Protein AF-A0A0K0DN55-F1 (afdb_monomer)

InterPro domains:
  IPR004911 Gamma interferon inducible lysosomal thiol reductase GILT [PTHR13234] (23-103)

Foldseek 3Di:
DDDDPPDDPPPPPPPPPPPPPDVCCCPDPVVVVVVVVVVVLLVPQDDDHDPDPPADDDPSHGDPVCPVCPVVVVQVCLVPDPDPDDDPVNVVVVVVCVVDPVSVVVVVVVVVVVVVVVVD

Mean predicted aligned error: 13.83 Å

Organism: Angiostrongylus cantonensis (NCBI:txid6313)

Secondary structure (DSSP, 8-state):
-----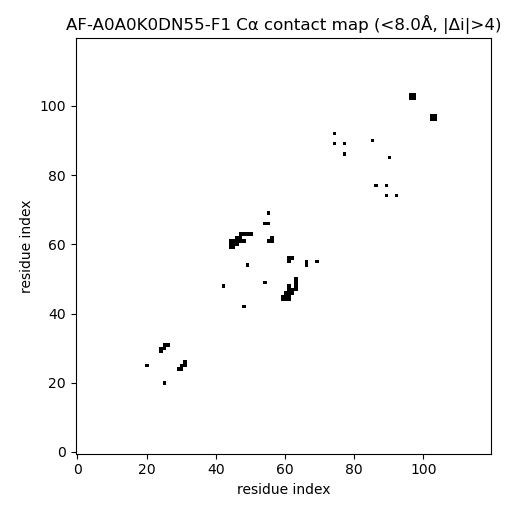-------------SS--HHHHTSHHHHHHHHHHHHHHHT-EESPPSSSS---BTTEE-HHHHTTGGGHHHHHHHH---SS--HHHHHHHHHHHH-HHHHHHHHHHHHHHHHHTT-

Solvent-accessible surface area (backbone atoms only — not comparable to full-atom values): 7727 Å² total; per-residue (Å²): 139,81,86,79,84,87,66,81,80,72,77,74,81,71,73,77,74,64,88,63,78,51,66,66,47,74,76,31,73,66,30,53,49,54,50,51,55,50,50,51,59,59,69,70,46,35,85,39,71,81,90,60,81,90,73,73,68,57,96,79,40,24,53,69,90,53,54,87,43,60,91,45,42,77,56,52,52,48,75,67,57,83,70,90,72,85,53,71,67,49,58,54,48,55,56,51,38,75,74,34,78,71,48,50,56,51,53,53,50,53,52,55,52,56,56,54,65,76,75,111

Sequence (120 aa):
MSISVSGAVRERERPVLQKSVDRSCMVSQLGDKLQQEAAEKTADVWPDQHMFVPWIIVNGVSLNSKQAMIDNLPYLLCDWYTGDEEIPFCSSEVAKRRSNGALKKIDSLINRCNARERSV

pLDDT: mean 74.64, std 17.38, range [35.41, 97.94]

Structure (mmCIF, N/CA/C/O backbone):
data_AF-A0A0K0DN55-F1
#
_entry.id   AF-A0A0K0DN55-F1
#
loop_
_atom_site.group_PDB
_atom_site.id
_atom_site.type_symbol
_atom_site.label_atom_id
_atom_site.label_alt_id
_atom_site.label_comp_id
_atom_site.label_asym_id
_atom_site.label_entity_id
_atom_site.label_seq_id
_atom_site.pdbx_PDB_ins_code
_atom_site.Cartn_x
_atom_site.Cartn_y
_atom_site.Cartn_z
_atom_site.occupancy
_atom_site.B_iso_or_equiv
_atom_site.auth_seq_id
_atom_site.auth_comp_id
_atom_site.auth_asym_id
_atom_site.auth_atom_id
_atom_site.pdbx_PDB_model_num
ATOM 1 N N . MET A 1 1 ? -23.299 9.653 -38.129 1.00 35.41 1 MET A N 1
ATOM 2 C CA . MET A 1 1 ? -23.835 9.289 -36.802 1.00 35.41 1 MET A CA 1
ATOM 3 C C . MET A 1 1 ? -22.784 9.684 -35.788 1.00 35.41 1 MET A C 1
ATOM 5 O O . MET A 1 1 ? -21.708 9.106 -35.796 1.00 35.41 1 MET A O 1
ATOM 9 N N . SER A 1 2 ? -23.045 10.740 -35.029 1.00 37.09 2 SER A N 1
ATOM 10 C CA . SER A 1 2 ? -22.096 11.342 -34.088 1.00 37.09 2 SER A CA 1
ATOM 11 C C . SER A 1 2 ? -22.613 11.056 -32.685 1.00 37.09 2 SER A C 1
ATOM 13 O O . SER A 1 2 ? -23.763 11.379 -32.393 1.00 37.09 2 SER A O 1
ATOM 15 N N . ILE A 1 3 ? -21.805 10.427 -31.834 1.00 39.72 3 ILE A N 1
ATOM 16 C CA . ILE A 1 3 ? -22.152 10.241 -30.424 1.00 39.72 3 ILE A CA 1
ATOM 17 C C . ILE A 1 3 ? -21.646 11.471 -29.672 1.00 39.72 3 ILE A C 1
ATOM 19 O O . ILE A 1 3 ? -20.443 11.671 -29.525 1.00 39.72 3 ILE A O 1
ATOM 23 N N . SER A 1 4 ? -22.581 12.307 -29.224 1.00 38.69 4 SER A N 1
ATOM 24 C CA . SER A 1 4 ? -22.323 13.370 -28.256 1.00 38.69 4 SER A CA 1
ATOM 25 C C . SER A 1 4 ? -22.153 12.747 -26.874 1.00 38.69 4 SER A C 1
ATOM 27 O O . SER A 1 4 ? -23.092 12.154 -26.345 1.00 38.69 4 SER A O 1
ATOM 29 N N . VAL A 1 5 ? -20.979 12.901 -26.261 1.00 50.16 5 VAL A N 1
ATOM 30 C CA . VAL A 1 5 ? -20.786 12.556 -24.848 1.00 50.16 5 VAL A CA 1
ATOM 31 C C . VAL A 1 5 ? -21.231 13.752 -24.005 1.00 50.16 5 VAL A C 1
ATOM 33 O O . VAL A 1 5 ? -20.440 14.617 -23.639 1.00 50.16 5 VAL A O 1
ATOM 36 N N . SER A 1 6 ? -22.532 13.829 -23.713 1.00 45.53 6 SER A N 1
ATOM 37 C CA . SER A 1 6 ? -23.029 14.624 -22.586 1.00 45.53 6 SER A CA 1
ATOM 38 C C . SER A 1 6 ? -22.718 13.863 -21.305 1.00 45.53 6 SER A C 1
ATOM 40 O O . SER A 1 6 ? -23.451 12.969 -20.898 1.00 45.53 6 SER A O 1
ATOM 42 N N . GLY A 1 7 ? -21.599 14.208 -20.685 1.00 41.41 7 GLY A N 1
ATOM 43 C CA . GLY A 1 7 ? -21.177 13.600 -19.435 1.00 41.41 7 GLY A CA 1
ATOM 44 C C . GLY A 1 7 ? -19.895 14.243 -18.952 1.00 41.41 7 GLY A C 1
ATOM 45 O O . GLY A 1 7 ? -18.849 13.609 -18.960 1.00 41.41 7 GLY A O 1
ATOM 46 N N . ALA A 1 8 ? -19.968 15.516 -18.561 1.00 37.47 8 ALA A N 1
ATOM 47 C CA . ALA A 1 8 ? -18.930 16.097 -17.728 1.00 37.47 8 ALA A CA 1
ATOM 48 C C . ALA A 1 8 ? -18.837 15.232 -16.466 1.00 37.47 8 ALA A C 1
ATOM 50 O O . ALA A 1 8 ? -19.759 15.224 -15.643 1.00 37.47 8 ALA A O 1
ATOM 51 N N . VAL A 1 9 ? -17.750 14.471 -16.335 1.00 44.66 9 VAL A N 1
ATOM 52 C CA . VAL A 1 9 ? -17.327 13.925 -15.050 1.00 44.66 9 VAL A CA 1
ATOM 53 C C . VAL A 1 9 ? -17.103 15.149 -14.175 1.00 44.66 9 VAL A C 1
ATOM 55 O O . VAL A 1 9 ? -16.081 15.817 -14.274 1.00 44.66 9 VAL A O 1
ATOM 58 N N . ARG A 1 10 ? -18.120 15.521 -13.389 1.00 38.44 10 ARG A N 1
ATOM 59 C CA . ARG A 1 10 ? -17.963 16.500 -12.320 1.00 38.44 10 ARG A CA 1
ATOM 60 C C . ARG A 1 10 ? -16.888 15.930 -11.410 1.00 38.44 10 ARG A C 1
ATOM 62 O O . ARG A 1 10 ? -17.149 14.975 -10.675 1.00 38.44 10 ARG A O 1
ATOM 69 N N . GLU A 1 11 ? -15.694 16.507 -11.478 1.00 44.25 11 GLU A N 1
ATOM 70 C CA . GLU A 1 11 ? -14.751 16.479 -10.374 1.00 44.25 11 GLU A CA 1
ATOM 71 C C . GLU A 1 11 ? -15.547 16.856 -9.133 1.00 44.25 11 GLU A C 1
ATOM 73 O O . GLU A 1 11 ? -16.054 17.968 -8.986 1.00 44.25 11 GLU A O 1
ATOM 78 N N . ARG A 1 12 ? -15.771 15.869 -8.269 1.00 50.34 12 ARG A N 1
ATOM 79 C CA . ARG A 1 12 ? -16.287 16.131 -6.940 1.00 50.34 12 ARG A CA 1
ATOM 80 C C . ARG A 1 12 ? -15.138 16.867 -6.262 1.00 50.34 12 ARG A C 1
ATOM 82 O O . ARG A 1 12 ? -14.175 16.211 -5.870 1.00 50.34 12 ARG A O 1
ATOM 89 N N . GLU A 1 13 ? -15.195 18.200 -6.220 1.00 46.28 13 GLU A N 1
ATOM 90 C CA . GLU A 1 13 ? -14.295 19.017 -5.406 1.00 46.28 13 GLU A CA 1
ATOM 91 C C . GLU A 1 13 ? -14.263 18.371 -4.024 1.00 46.28 13 GLU A C 1
ATOM 93 O O . GLU A 1 13 ? -15.249 18.383 -3.285 1.00 46.28 13 GLU A O 1
ATOM 98 N N . ARG A 1 14 ? -13.170 17.670 -3.720 1.00 56.06 14 ARG A N 1
ATOM 99 C CA . ARG A 1 14 ? -12.988 17.046 -2.420 1.00 56.06 14 ARG A CA 1
ATOM 100 C C . ARG A 1 14 ? -12.652 18.223 -1.511 1.00 56.06 14 ARG A C 1
ATOM 102 O O . ARG A 1 14 ? -11.599 18.825 -1.733 1.00 56.06 14 ARG A O 1
ATOM 109 N N . PRO A 1 15 ? -13.517 18.606 -0.555 1.00 53.62 15 PRO A N 1
ATOM 110 C CA . PRO A 1 15 ? -13.190 19.713 0.323 1.00 53.62 15 PRO A CA 1
ATOM 111 C C . PRO A 1 15 ? -11.852 19.385 0.979 1.00 53.62 15 PRO A C 1
ATOM 113 O O . PRO A 1 15 ? -11.653 18.255 1.439 1.00 53.62 15 PRO A O 1
ATOM 116 N N . VAL A 1 16 ? -10.924 20.345 0.977 1.00 61.75 16 VAL A N 1
ATOM 117 C CA . VAL A 1 16 ? -9.696 20.245 1.766 1.00 61.75 16 VAL A CA 1
ATOM 118 C C . VAL A 1 16 ? -10.142 19.919 3.183 1.00 61.75 16 VAL A C 1
ATOM 120 O O . VAL A 1 16 ? -10.858 20.712 3.792 1.00 61.75 16 VAL A O 1
ATOM 123 N N . LEU A 1 17 ? -9.798 18.720 3.662 1.00 61.16 17 LEU A N 1
ATOM 124 C CA . LEU A 1 17 ? -10.196 18.253 4.983 1.00 61.16 17 LEU A CA 1
ATOM 125 C C . LEU A 1 17 ? -9.759 19.332 5.979 1.00 61.16 17 LEU A C 1
ATOM 127 O O . LEU A 1 17 ? -8.566 19.634 6.084 1.00 61.16 17 LEU A O 1
ATOM 131 N N . GLN A 1 18 ? -10.719 19.982 6.636 1.00 59.78 18 GLN A N 1
ATOM 132 C CA . GLN A 1 18 ? -10.421 21.008 7.624 1.00 59.78 18 GLN A CA 1
ATOM 133 C C . GLN A 1 18 ? -9.501 20.357 8.664 1.00 59.78 18 GLN A C 1
ATOM 135 O O . GLN A 1 18 ? -9.823 19.297 9.187 1.00 59.78 18 GLN A O 1
ATOM 140 N N . LYS A 1 19 ? -8.308 20.934 8.879 1.00 58.56 19 LYS A N 1
ATOM 141 C CA . LYS A 1 19 ? -7.155 20.313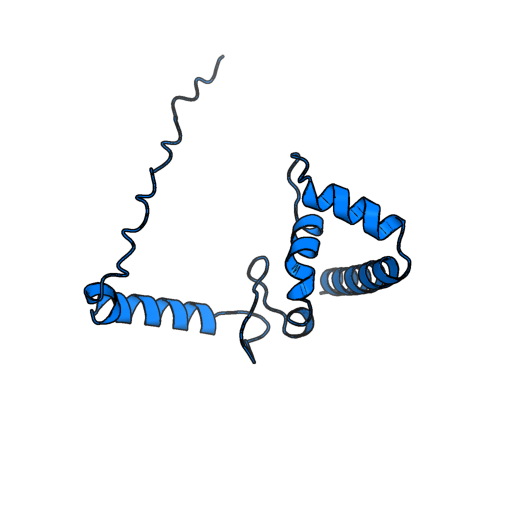 9.573 1.00 58.56 19 LYS A CA 1
ATOM 142 C C . LYS A 1 19 ? -7.433 19.754 10.976 1.00 58.56 19 LYS A C 1
ATOM 144 O O . LYS A 1 19 ? -6.572 19.087 11.542 1.00 58.56 19 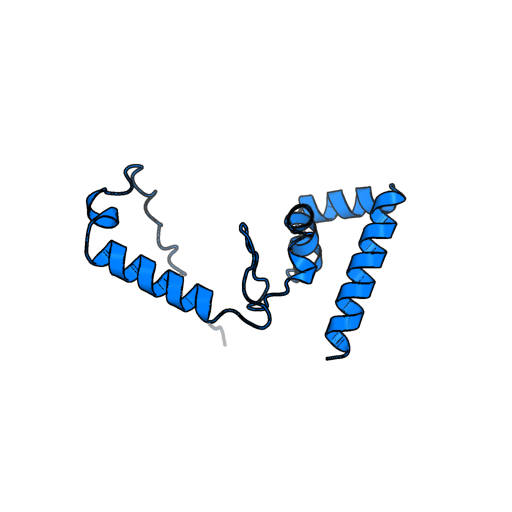LYS A O 1
ATOM 149 N N . SER A 1 20 ? -8.598 20.012 11.552 1.00 57.12 20 SER A N 1
ATOM 150 C CA . SER A 1 20 ? -9.091 19.262 12.693 1.00 57.12 20 SER A CA 1
ATOM 151 C C . SER A 1 20 ? -9.689 17.948 12.194 1.00 57.12 20 SER A C 1
ATOM 153 O O . SER A 1 20 ? -10.847 17.920 11.780 1.00 57.12 20 SER A O 1
ATOM 155 N N . VAL A 1 21 ? -8.929 16.850 12.274 1.00 61.94 21 VAL A N 1
ATOM 156 C CA . VAL A 1 21 ? -9.553 15.534 12.479 1.00 61.94 21 VAL A CA 1
ATOM 157 C C . VAL A 1 21 ? -10.519 15.737 13.636 1.00 61.94 21 VAL A C 1
ATOM 159 O O . VAL A 1 21 ? -10.087 16.006 14.759 1.00 61.94 21 VAL A O 1
ATOM 162 N N . ASP A 1 22 ? -11.812 15.780 13.333 1.00 71.19 22 ASP A N 1
ATOM 163 C CA . ASP A 1 22 ? -12.790 16.175 14.326 1.00 71.19 22 ASP A CA 1
ATOM 164 C C . ASP A 1 22 ? -12.734 15.133 15.441 1.00 71.19 22 ASP A C 1
ATOM 166 O O . ASP A 1 22 ? -12.920 13.935 15.209 1.00 71.19 22 ASP A O 1
ATOM 170 N N . ARG A 1 23 ? -12.426 15.583 16.660 1.00 75.38 23 ARG A N 1
ATOM 171 C CA . ARG A 1 23 ? -12.402 14.725 17.846 1.00 75.38 23 ARG A CA 1
ATOM 172 C C . ARG A 1 23 ? -13.727 13.983 17.993 1.00 75.38 23 ARG A C 1
ATOM 174 O O . ARG A 1 23 ? -13.726 12.864 18.499 1.00 75.38 23 ARG A O 1
ATOM 181 N N . SER A 1 24 ? -14.820 14.573 17.501 1.00 80.69 24 SER A N 1
ATOM 182 C CA . SER A 1 24 ? -16.126 13.925 17.430 1.00 80.69 24 SER A CA 1
ATOM 183 C C . SER A 1 24 ? -16.086 12.628 16.610 1.00 80.69 24 SER A C 1
ATOM 185 O O . SER A 1 24 ? -16.647 11.630 17.045 1.00 80.69 24 SER A O 1
ATOM 187 N N . CYS A 1 25 ? -15.356 12.568 15.491 1.00 84.19 25 CYS A N 1
ATOM 188 C CA . CYS A 1 25 ? -15.215 11.350 14.693 1.00 84.19 25 CYS A CA 1
ATOM 189 C C . CYS A 1 25 ? -14.392 10.288 15.430 1.00 84.19 25 CYS A C 1
ATOM 191 O O . CYS A 1 25 ? -14.747 9.117 15.386 1.00 84.19 25 CYS A O 1
ATOM 193 N N . MET A 1 26 ? -13.320 10.682 16.125 1.00 83.81 26 MET A N 1
ATOM 194 C CA . MET A 1 26 ? -12.421 9.732 16.800 1.00 83.81 26 MET A CA 1
ATOM 195 C C . MET A 1 26 ? -13.062 9.012 17.991 1.00 83.81 26 MET A C 1
ATOM 197 O O . MET A 1 26 ? -12.632 7.914 18.322 1.00 83.81 26 MET A O 1
ATOM 201 N N . VAL A 1 27 ? -14.050 9.632 18.645 1.00 86.62 27 VAL A N 1
ATOM 202 C CA . VAL A 1 27 ? -14.702 9.099 19.859 1.00 86.62 27 VAL A CA 1
ATOM 203 C C . VAL A 1 27 ? -16.193 8.798 19.671 1.00 86.62 27 VAL A C 1
ATOM 205 O O . VAL A 1 27 ? -16.912 8.608 20.650 1.00 86.62 27 VAL A O 1
ATOM 208 N N . SER A 1 28 ? -16.688 8.821 18.433 1.00 89.75 28 SER A N 1
ATOM 209 C CA . SER A 1 28 ? -18.086 8.503 18.127 1.00 89.75 28 SER A CA 1
ATOM 210 C C . SER A 1 28 ? -18.237 7.084 17.600 1.00 89.75 28 SER A C 1
ATOM 212 O O . SER A 1 28 ? -17.293 6.479 17.100 1.00 89.75 28 SER A O 1
ATOM 214 N N . GLN A 1 29 ? -19.486 6.616 17.588 1.00 94.19 29 GLN A N 1
ATOM 215 C CA . GLN A 1 29 ? -19.882 5.362 16.943 1.00 94.19 29 GLN A CA 1
ATOM 216 C C . GLN A 1 29 ? -19.459 5.285 15.469 1.00 94.19 29 GLN A C 1
ATOM 218 O O . GLN A 1 29 ? -19.233 4.197 14.950 1.00 94.19 29 GLN A O 1
ATOM 223 N N . LEU A 1 30 ? -19.351 6.427 14.775 1.00 92.06 30 LEU A N 1
ATOM 224 C CA . LEU A 1 30 ? -18.836 6.447 13.408 1.00 92.06 30 LEU A CA 1
ATOM 225 C C . LEU A 1 30 ? -17.355 6.049 13.373 1.00 92.06 30 LEU A C 1
ATOM 227 O O . LEU A 1 30 ? -16.966 5.265 12.513 1.00 92.06 30 LEU A O 1
ATOM 231 N N . GLY A 1 31 ? -16.550 6.555 14.310 1.00 92.88 31 GLY A N 1
ATOM 232 C CA . GLY A 1 31 ? -15.155 6.151 14.475 1.00 92.88 31 GLY A CA 1
ATOM 233 C C . GLY A 1 31 ? -15.021 4.656 14.737 1.00 92.88 31 GLY A C 1
ATOM 234 O O . GLY A 1 31 ? -14.265 3.990 14.032 1.00 92.88 31 GLY A O 1
ATOM 235 N N . ASP A 1 32 ? -15.811 4.125 15.672 1.00 95.62 32 ASP A N 1
ATOM 236 C CA . ASP A 1 32 ? -15.820 2.692 15.996 1.00 95.62 32 ASP A CA 1
ATOM 237 C C . ASP A 1 32 ? -16.174 1.844 14.770 1.00 95.62 32 ASP A C 1
ATOM 239 O O . ASP A 1 32 ? -15.483 0.877 14.450 1.00 95.62 32 ASP A O 1
ATOM 243 N N . LYS A 1 33 ? -17.210 2.248 14.024 1.00 96.38 33 LYS A N 1
ATOM 244 C CA . LYS A 1 33 ? -17.624 1.555 12.801 1.00 96.38 33 LYS A CA 1
ATOM 245 C C . LYS A 1 33 ? -16.517 1.552 11.744 1.00 96.38 33 LYS A C 1
ATOM 247 O O . LYS A 1 33 ? -16.256 0.517 11.142 1.00 96.38 33 LYS A O 1
ATOM 252 N N . LEU A 1 34 ? -15.849 2.686 11.527 1.00 95.69 34 LEU A N 1
ATOM 253 C CA . LEU A 1 34 ? -14.754 2.783 10.556 1.00 95.69 34 LEU A CA 1
ATOM 254 C C . LEU A 1 34 ? -13.540 1.939 10.967 1.00 95.69 34 LEU A C 1
ATOM 256 O O . LEU A 1 34 ? -12.898 1.339 10.106 1.00 95.69 34 LEU A O 1
ATOM 260 N N . GLN A 1 35 ? -13.235 1.865 12.266 1.00 95.88 35 GLN A N 1
ATOM 261 C CA . GLN A 1 35 ? -12.178 0.989 12.776 1.00 95.88 35 GLN A CA 1
ATOM 262 C C . GLN A 1 35 ? -12.538 -0.489 12.603 1.00 95.88 35 GLN A C 1
ATOM 264 O O . GLN A 1 35 ? -11.693 -1.263 12.158 1.00 95.88 35 GLN A O 1
ATOM 2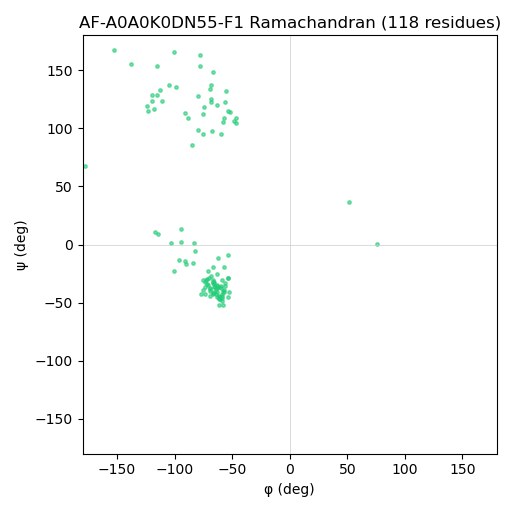69 N N . GLN A 1 36 ? -13.789 -0.868 12.876 1.00 97.94 36 GLN A N 1
ATOM 270 C CA . GLN A 1 36 ? -14.284 -2.227 12.659 1.00 97.94 36 GLN A CA 1
ATOM 271 C C . GLN A 1 36 ? -14.210 -2.624 11.174 1.00 97.94 36 GLN A C 1
ATOM 273 O O . GLN A 1 36 ? -13.655 -3.670 10.848 1.00 97.94 36 GLN A O 1
ATOM 278 N N . GLU A 1 37 ? -14.668 -1.762 10.260 1.00 97.31 37 GLU A N 1
ATOM 279 C CA . GLU A 1 37 ? -14.568 -2.001 8.811 1.00 97.31 37 GLU A CA 1
ATOM 280 C C . GLU A 1 37 ? -13.107 -2.128 8.342 1.00 97.31 37 GLU A C 1
ATOM 282 O O . GLU A 1 37 ? -12.798 -2.919 7.449 1.00 97.31 37 GLU A O 1
ATOM 287 N N . ALA A 1 38 ? -12.187 -1.350 8.921 1.00 95.19 38 ALA A N 1
ATOM 288 C CA . ALA A 1 38 ? -10.762 -1.463 8.620 1.00 95.19 38 ALA A CA 1
ATOM 289 C C . ALA A 1 38 ? -10.158 -2.771 9.160 1.00 95.19 38 ALA A C 1
ATOM 291 O O . ALA A 1 38 ? -9.340 -3.392 8.476 1.00 95.19 38 ALA A O 1
ATOM 292 N N . ALA A 1 39 ? -10.574 -3.209 10.352 1.00 96.12 39 ALA A N 1
ATOM 293 C CA . ALA A 1 39 ? -10.155 -4.477 10.941 1.00 96.12 39 ALA A CA 1
ATOM 294 C C . ALA A 1 39 ? -10.625 -5.667 10.093 1.00 96.12 39 ALA A C 1
ATOM 296 O O . ALA A 1 39 ? -9.819 -6.536 9.769 1.00 96.12 39 ALA A O 1
ATOM 297 N N . GLU A 1 40 ? -11.885 -5.663 9.654 1.00 97.25 40 GLU A N 1
ATOM 298 C CA . GLU A 1 40 ? -12.443 -6.689 8.762 1.00 97.25 40 GLU A CA 1
ATOM 299 C C . GLU A 1 40 ? -11.691 -6.746 7.430 1.00 97.25 40 GLU A C 1
ATOM 301 O O . GLU A 1 40 ? -11.250 -7.817 7.019 1.00 97.25 40 GLU A O 1
ATOM 306 N N . LYS A 1 41 ? -11.438 -5.589 6.802 1.00 93.56 41 LYS A N 1
ATOM 307 C CA . LYS A 1 41 ? -10.626 -5.520 5.575 1.00 93.56 41 LYS A CA 1
ATOM 308 C C . LYS A 1 41 ? -9.211 -6.046 5.768 1.00 93.56 41 LYS A C 1
ATOM 310 O O . LYS A 1 41 ? -8.659 -6.613 4.837 1.00 93.56 41 LYS A O 1
ATOM 315 N N . THR A 1 42 ? -8.617 -5.827 6.93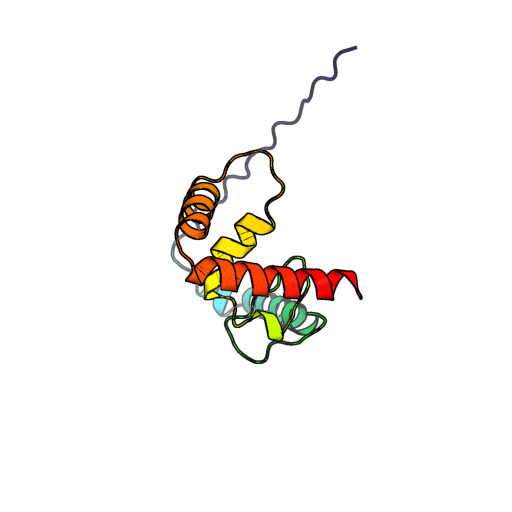9 1.00 93.44 42 THR A N 1
ATOM 316 C CA . THR A 1 42 ? -7.264 -6.310 7.252 1.00 93.44 42 THR A CA 1
ATOM 317 C C . THR A 1 42 ?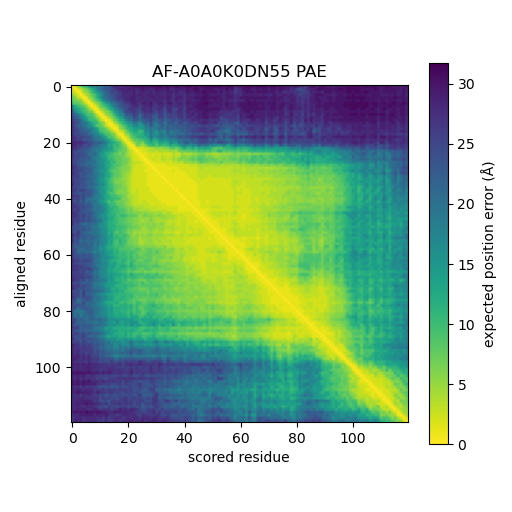 -7.253 -7.821 7.489 1.00 93.44 42 THR A C 1
ATOM 319 O O . THR A 1 42 ? -6.308 -8.495 7.084 1.00 93.44 42 THR A O 1
ATOM 322 N N . ALA A 1 43 ? -8.305 -8.364 8.105 1.00 94.00 43 ALA A N 1
ATOM 323 C CA . ALA A 1 43 ? -8.450 -9.795 8.363 1.00 94.00 43 ALA A CA 1
ATOM 324 C C . ALA A 1 43 ? -8.736 -10.615 7.090 1.00 94.00 43 ALA A C 1
ATOM 326 O O . ALA A 1 43 ? -8.333 -11.774 7.020 1.00 94.00 43 ALA A O 1
ATOM 327 N N . ASP A 1 44 ? -9.393 -10.012 6.095 1.00 93.69 44 ASP A N 1
ATOM 328 C CA . ASP A 1 44 ? -9.755 -10.646 4.814 1.00 93.69 44 ASP A CA 1
ATOM 329 C C . ASP A 1 44 ? -8.612 -10.646 3.773 1.00 93.69 44 ASP A C 1
ATOM 331 O O . ASP A 1 44 ? -8.765 -11.107 2.644 1.00 93.69 44 ASP A O 1
ATOM 335 N N . VAL A 1 45 ? -7.435 -10.122 4.128 1.00 92.50 45 VAL A N 1
ATOM 336 C CA . VAL A 1 45 ? -6.277 -10.069 3.224 1.00 92.50 45 VAL A CA 1
ATOM 337 C C . VAL A 1 45 ? -5.725 -11.472 2.940 1.00 92.50 45 VAL A C 1
ATOM 339 O O . VAL A 1 45 ? -5.551 -12.286 3.846 1.00 92.50 45 VAL A O 1
ATOM 342 N N . TRP A 1 46 ? -5.380 -11.728 1.673 1.00 90.94 46 TRP A N 1
ATOM 343 C CA . TRP A 1 46 ? -4.927 -13.027 1.162 1.00 90.94 46 TRP A CA 1
ATOM 344 C C . TRP A 1 46 ? -3.731 -12.880 0.187 1.00 90.94 46 TRP A C 1
ATOM 346 O O . TRP A 1 46 ? -3.601 -11.831 -0.454 1.00 90.94 46 TRP A O 1
ATOM 356 N N . PRO A 1 47 ? -2.864 -13.902 -0.003 1.00 91.81 47 PRO A N 1
ATOM 357 C CA . PRO A 1 47 ? -2.767 -15.165 0.747 1.00 91.81 47 PRO A CA 1
ATOM 358 C C . PRO A 1 47 ? -2.138 -15.042 2.128 1.00 91.81 47 PRO A C 1
ATOM 360 O O . PRO A 1 47 ? -2.497 -15.807 3.021 1.00 91.81 47 PRO A O 1
ATOM 363 N N . ASP A 1 48 ? -1.221 -14.097 2.313 1.00 92.12 48 ASP A N 1
ATOM 364 C CA . ASP A 1 48 ? -0.484 -13.972 3.563 1.00 92.12 48 ASP A CA 1
ATOM 365 C C . ASP A 1 48 ? -1.095 -12.880 4.448 1.00 92.12 48 ASP A C 1
ATOM 367 O O . ASP A 1 48 ? -1.358 -11.767 3.990 1.00 92.12 48 ASP A O 1
ATOM 371 N N . GLN A 1 49 ? -1.258 -13.166 5.741 1.00 93.25 49 GLN A N 1
ATOM 372 C CA . GLN A 1 49 ? -1.583 -12.141 6.735 1.00 93.25 49 GLN A CA 1
ATOM 373 C C . GLN A 1 49 ? -0.342 -11.328 7.124 1.00 93.25 49 GLN A C 1
ATOM 375 O O . GLN A 1 49 ? 0.796 -11.808 7.064 1.00 93.25 49 GLN A O 1
ATOM 380 N N . HIS A 1 50 ? -0.564 -10.084 7.555 1.00 91.19 50 HIS A N 1
ATOM 381 C CA . HIS A 1 50 ? 0.522 -9.207 7.972 1.00 91.19 50 HIS A CA 1
ATOM 382 C C . HIS A 1 50 ? 1.170 -9.693 9.279 1.00 91.19 50 HIS A C 1
ATOM 384 O O . HIS A 1 50 ? 0.495 -9.983 10.262 1.00 91.19 50 HIS A O 1
ATOM 390 N N . MET A 1 51 ? 2.504 -9.721 9.316 1.00 90.88 51 MET A N 1
ATOM 391 C CA . MET A 1 51 ? 3.274 -10.034 10.535 1.00 90.88 51 MET A CA 1
ATOM 392 C C . MET A 1 51 ? 3.815 -8.777 11.226 1.00 90.88 51 MET A C 1
ATOM 394 O O . MET A 1 51 ? 4.125 -8.792 12.414 1.00 90.88 51 MET A O 1
ATOM 398 N N . PHE A 1 52 ? 3.949 -7.686 10.474 1.00 89.06 52 PHE A N 1
ATOM 399 C CA . PHE A 1 52 ? 4.462 -6.397 10.924 1.00 89.06 52 PHE A CA 1
ATOM 400 C C . PHE A 1 52 ? 3.872 -5.274 10.066 1.00 89.06 52 PHE A C 1
ATOM 402 O O . PHE A 1 52 ? 3.273 -5.523 9.020 1.00 89.06 52 PHE A O 1
ATOM 409 N N . VAL A 1 53 ? 4.052 -4.038 10.528 1.00 91.00 53 VAL A N 1
ATOM 410 C CA . VAL A 1 53 ? 3.686 -2.815 9.805 1.00 91.00 53 VAL A CA 1
ATOM 411 C C . VAL A 1 53 ? 4.945 -2.006 9.465 1.00 91.00 53 VAL A C 1
ATOM 413 O O . VAL A 1 53 ? 5.925 -2.096 10.210 1.00 91.00 53 VAL A O 1
ATOM 416 N N . PRO A 1 54 ? 4.933 -1.184 8.398 1.00 88.75 54 PRO A N 1
ATOM 417 C CA . PRO A 1 54 ? 3.874 -1.045 7.386 1.00 88.75 54 PRO A CA 1
ATOM 418 C C . PRO A 1 54 ? 3.703 -2.307 6.522 1.00 88.75 54 PRO A C 1
ATOM 420 O O . PRO A 1 54 ? 4.666 -3.024 6.265 1.00 88.75 54 PRO A O 1
ATOM 423 N N . TRP A 1 55 ? 2.468 -2.563 6.082 1.00 90.44 55 TRP A N 1
ATOM 424 C CA . TRP A 1 55 ? 2.090 -3.715 5.259 1.00 90.44 55 TRP A CA 1
ATOM 425 C C . TRP A 1 55 ? 1.512 -3.239 3.927 1.00 90.44 55 TRP A C 1
ATOM 427 O O . TRP A 1 55 ? 0.620 -2.389 3.909 1.00 90.44 55 TRP A O 1
ATOM 437 N N . ILE A 1 56 ? 2.028 -3.765 2.817 1.00 87.88 56 ILE A N 1
ATOM 438 C CA . ILE A 1 56 ? 1.636 -3.358 1.466 1.00 87.88 56 ILE A CA 1
ATOM 439 C C . ILE A 1 56 ? 0.902 -4.499 0.774 1.00 87.88 56 ILE A C 1
ATOM 441 O O . ILE A 1 56 ? 1.361 -5.644 0.743 1.00 87.88 56 ILE A O 1
ATOM 445 N N . ILE A 1 57 ? -0.224 -4.137 0.164 1.00 88.19 57 ILE A N 1
ATOM 446 C CA . ILE A 1 57 ? -1.054 -5.002 -0.667 1.00 88.19 57 ILE A CA 1
ATOM 447 C C . ILE A 1 57 ? -1.022 -4.433 -2.082 1.00 88.19 57 ILE A C 1
ATOM 449 O O . ILE A 1 57 ? -1.280 -3.244 -2.281 1.00 88.19 57 ILE A O 1
ATOM 453 N N . VAL A 1 58 ? -0.709 -5.275 -3.062 1.00 81.50 58 VAL A N 1
ATOM 454 C CA . VAL A 1 58 ? -0.609 -4.873 -4.470 1.00 81.50 58 VAL A CA 1
ATOM 455 C C . VAL A 1 58 ? -1.622 -5.676 -5.261 1.00 81.50 58 VAL A C 1
ATOM 457 O O . VAL A 1 58 ? -1.609 -6.901 -5.213 1.00 81.50 58 VAL A O 1
ATOM 460 N N . ASN A 1 59 ? -2.512 -4.987 -5.980 1.00 77.75 59 ASN A N 1
ATOM 461 C CA . ASN A 1 59 ? -3.579 -5.611 -6.771 1.00 77.75 59 ASN A CA 1
ATOM 462 C C . ASN A 1 59 ? -4.417 -6.627 -5.968 1.00 77.75 59 ASN A C 1
ATOM 464 O O . ASN A 1 59 ? -4.813 -7.664 -6.486 1.00 77.75 59 ASN A O 1
ATOM 468 N N . GLY A 1 60 ? -4.656 -6.338 -4.684 1.00 82.19 60 GLY A N 1
ATOM 469 C CA . GLY A 1 60 ? -5.411 -7.210 -3.778 1.00 82.19 60 GLY A CA 1
ATOM 470 C C . GLY A 1 60 ? -4.650 -8.439 -3.272 1.00 82.19 60 GLY A C 1
ATOM 471 O O . GLY A 1 60 ? -5.212 -9.201 -2.496 1.00 82.19 60 GLY A O 1
ATOM 472 N N . VAL A 1 61 ? -3.386 -8.627 -3.665 1.00 83.56 61 VAL A N 1
ATOM 473 C CA . VAL A 1 61 ? -2.565 -9.773 -3.265 1.00 83.56 61 VAL A CA 1
ATOM 474 C C . VAL A 1 61 ? -1.535 -9.353 -2.226 1.00 83.56 61 VAL A C 1
ATOM 476 O O . VAL A 1 61 ? -0.877 -8.311 -2.335 1.00 83.56 61 VAL A O 1
ATOM 479 N N . SER A 1 62 ? -1.387 -10.199 -1.213 1.00 88.00 62 SER A N 1
ATOM 480 C CA . SER A 1 62 ? -0.502 -9.973 -0.088 1.00 88.00 62 SER A CA 1
ATOM 481 C C . SER A 1 62 ? 0.509 -11.090 0.078 1.00 88.00 62 SER A C 1
ATOM 483 O O . SER A 1 62 ? 0.162 -12.235 0.343 1.00 88.00 62 SER A O 1
ATOM 485 N N . LEU A 1 63 ? 1.781 -10.750 -0.109 1.00 84.44 63 LEU A N 1
ATOM 486 C CA . LEU A 1 63 ? 2.883 -11.702 -0.061 1.00 84.44 63 LEU A CA 1
ATOM 487 C C . LEU A 1 63 ? 3.896 -11.235 0.979 1.00 84.44 63 LEU A C 1
ATOM 489 O O . LEU A 1 63 ? 4.505 -10.170 0.832 1.00 84.44 63 LEU A O 1
ATOM 493 N N . ASN A 1 64 ? 4.121 -12.051 2.006 1.00 85.50 64 ASN A N 1
ATOM 494 C CA . ASN A 1 64 ? 5.072 -11.763 3.080 1.00 85.50 64 ASN A CA 1
ATOM 495 C C . ASN A 1 64 ? 6.490 -11.578 2.515 1.00 85.50 64 ASN A C 1
ATOM 497 O O . ASN A 1 64 ? 7.177 -10.599 2.806 1.00 85.50 64 ASN A O 1
ATOM 501 N N . SER A 1 65 ? 6.873 -12.439 1.567 1.00 81.94 65 SER A N 1
ATOM 502 C CA . SER A 1 65 ? 8.164 -12.363 0.864 1.00 81.94 65 SER A CA 1
ATOM 503 C C . SER A 1 65 ? 8.424 -11.029 0.150 1.00 81.94 65 SER A C 1
ATOM 505 O O . SER A 1 65 ? 9.576 -10.709 -0.146 1.00 81.94 65 SER A O 1
ATOM 507 N N . LYS A 1 66 ? 7.377 -10.240 -0.125 1.00 80.06 66 LYS A N 1
ATOM 508 C CA . LYS A 1 66 ? 7.473 -8.971 -0.853 1.00 80.06 66 LYS A CA 1
ATOM 509 C C . LYS A 1 66 ? 7.560 -7.753 0.059 1.00 80.06 66 LYS A C 1
ATOM 511 O O . LYS A 1 66 ? 7.940 -6.690 -0.420 1.00 80.06 66 LYS A O 1
ATOM 516 N N . GLN A 1 67 ? 7.278 -7.881 1.355 1.00 85.44 67 GLN A N 1
ATOM 517 C CA . GLN A 1 67 ? 7.253 -6.722 2.255 1.00 85.44 67 GLN A CA 1
ATOM 518 C C . GLN A 1 67 ? 8.621 -6.080 2.465 1.00 85.44 67 GLN A C 1
ATOM 520 O O . GLN A 1 67 ? 8.722 -4.867 2.609 1.00 85.44 67 GLN A O 1
ATOM 525 N N . ALA A 1 68 ? 9.691 -6.876 2.400 1.00 82.81 68 ALA A N 1
ATOM 526 C CA . ALA A 1 68 ? 11.062 -6.369 2.441 1.00 82.81 68 ALA A CA 1
ATOM 527 C C . ALA A 1 68 ? 11.401 -5.448 1.251 1.00 82.81 68 ALA A C 1
ATOM 529 O O . ALA A 1 68 ? 12.439 -4.794 1.252 1.00 82.81 68 ALA A O 1
ATOM 530 N N 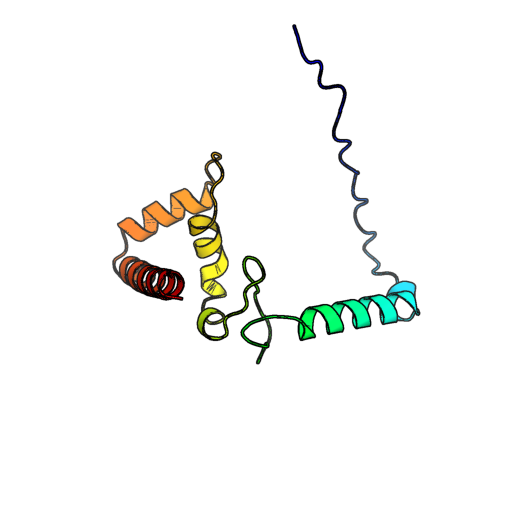. MET A 1 69 ? 10.546 -5.394 0.223 1.00 77.94 69 MET A N 1
ATOM 531 C CA . MET A 1 69 ? 10.722 -4.531 -0.943 1.00 77.94 69 MET A CA 1
ATOM 532 C C . MET A 1 69 ? 9.986 -3.195 -0.821 1.00 77.94 69 MET A C 1
ATOM 534 O O . MET A 1 69 ? 9.875 -2.498 -1.827 1.00 77.94 69 MET A O 1
ATOM 538 N N . ILE A 1 70 ? 9.509 -2.813 0.368 1.00 82.31 70 ILE A N 1
ATOM 539 C CA . ILE A 1 70 ? 8.836 -1.523 0.578 1.00 82.31 70 ILE A CA 1
ATOM 540 C C . ILE A 1 70 ? 9.662 -0.332 0.078 1.00 82.31 70 ILE A C 1
ATOM 542 O O . ILE A 1 70 ? 9.129 0.533 -0.613 1.00 82.31 70 ILE A O 1
ATOM 546 N N . ASP A 1 71 ? 10.974 -0.338 0.309 1.00 83.75 71 ASP A N 1
ATOM 547 C CA . ASP A 1 71 ? 11.872 0.725 -0.162 1.00 83.75 71 ASP A CA 1
ATOM 548 C C . ASP A 1 71 ? 11.990 0.757 -1.695 1.00 83.75 71 ASP A C 1
ATOM 550 O O . ASP A 1 71 ? 12.363 1.769 -2.285 1.00 83.75 71 ASP A O 1
ATOM 554 N N . ASN A 1 72 ? 11.628 -0.345 -2.358 1.00 81.69 72 ASN A N 1
ATOM 555 C CA . ASN A 1 72 ? 11.582 -0.452 -3.810 1.00 81.69 72 ASN A CA 1
ATOM 556 C C . ASN A 1 72 ? 10.188 -0.161 -4.389 1.00 81.69 72 ASN A C 1
ATOM 558 O O . ASN A 1 72 ? 10.016 -0.251 -5.605 1.00 81.69 72 ASN A O 1
ATOM 562 N N . LEU A 1 73 ? 9.193 0.194 -3.568 1.00 82.56 73 LEU A N 1
ATOM 563 C CA . LEU A 1 73 ? 7.822 0.421 -4.029 1.00 82.56 73 LEU A CA 1
ATOM 564 C C . LEU A 1 73 ? 7.724 1.440 -5.182 1.00 82.56 73 LEU A C 1
ATOM 566 O O . LEU A 1 73 ? 7.062 1.111 -6.166 1.00 82.56 73 LEU A O 1
ATOM 570 N N . PRO A 1 74 ? 8.403 2.610 -5.154 1.00 83.44 74 PRO A N 1
ATOM 571 C CA . PRO A 1 74 ? 8.348 3.558 -6.271 1.00 83.44 74 PRO A CA 1
ATOM 572 C C . PRO A 1 74 ? 8.771 2.937 -7.603 1.00 83.44 74 PRO A C 1
ATOM 574 O O . PRO A 1 74 ? 8.236 3.274 -8.654 1.00 83.44 74 PRO A O 1
ATOM 577 N N . TYR A 1 75 ? 9.709 1.997 -7.556 1.00 80.19 75 TYR A N 1
ATOM 578 C CA . TYR A 1 75 ? 10.188 1.304 -8.735 1.00 80.19 75 TYR A CA 1
ATOM 579 C C . TYR A 1 75 ? 9.224 0.233 -9.236 1.00 80.19 75 TYR A C 1
ATOM 581 O O . TYR A 1 75 ? 9.013 0.111 -10.437 1.00 80.19 75 TYR A O 1
ATOM 589 N N . LEU A 1 76 ? 8.641 -0.544 -8.323 1.00 78.12 76 LEU A N 1
ATOM 590 C CA . LEU A 1 76 ? 7.665 -1.571 -8.684 1.00 78.12 76 LEU A CA 1
ATOM 591 C C . LEU A 1 76 ? 6.416 -0.947 -9.316 1.00 78.12 76 LEU A C 1
ATOM 593 O O . LEU A 1 76 ? 5.872 -1.497 -10.267 1.00 78.12 76 LEU A O 1
ATOM 597 N N . LEU A 1 77 ? 6.014 0.242 -8.852 1.00 83.56 77 LEU A N 1
ATOM 598 C CA . LEU A 1 77 ? 4.934 1.010 -9.473 1.00 83.56 77 LEU A CA 1
ATOM 599 C C . LEU A 1 77 ? 5.240 1.365 -10.933 1.00 83.56 77 LEU A C 1
ATOM 601 O O . LEU A 1 77 ? 4.339 1.299 -11.761 1.00 83.56 77 LEU A O 1
ATOM 605 N N . CYS A 1 78 ? 6.495 1.683 -11.263 1.00 85.31 78 CYS A N 1
ATOM 606 C CA . CYS A 1 78 ? 6.911 1.907 -12.648 1.00 85.31 78 CYS A CA 1
ATOM 607 C C . CYS A 1 78 ? 6.818 0.639 -13.501 1.00 85.31 78 CYS A C 1
ATOM 609 O O . CYS A 1 78 ? 6.369 0.712 -14.639 1.00 85.31 78 CYS A O 1
ATOM 611 N N . ASP A 1 79 ? 7.210 -0.514 -12.951 1.00 80.31 79 ASP A N 1
ATOM 612 C CA . ASP A 1 79 ? 7.152 -1.798 -13.660 1.00 80.31 79 ASP A CA 1
ATOM 613 C C . ASP A 1 79 ? 5.698 -2.282 -13.869 1.00 80.31 79 ASP A C 1
ATOM 615 O O . ASP A 1 79 ? 5.413 -2.996 -14.831 1.00 80.31 79 ASP A O 1
ATOM 619 N N . TRP A 1 80 ? 4.770 -1.907 -12.979 1.00 80.06 80 TRP A N 1
ATOM 620 C CA . TRP A 1 80 ? 3.343 -2.258 -13.068 1.00 80.06 80 TRP A CA 1
ATOM 621 C C . TRP A 1 80 ? 2.487 -1.244 -13.828 1.00 80.06 80 TRP A C 1
ATOM 623 O O . TRP A 1 80 ? 1.342 -1.548 -14.171 1.00 80.06 80 TRP A O 1
ATOM 633 N N . TYR A 1 81 ? 3.002 -0.041 -14.073 1.00 84.94 81 TYR A N 1
ATOM 634 C CA . TYR A 1 81 ? 2.278 0.979 -14.812 1.00 84.94 81 TYR A CA 1
ATOM 635 C C . TYR A 1 81 ? 2.134 0.565 -16.283 1.00 84.94 81 TYR A C 1
ATOM 637 O O . TYR A 1 81 ? 3.115 0.313 -16.976 1.00 84.94 81 TYR A O 1
ATOM 645 N N . THR A 1 82 ? 0.889 0.486 -16.752 1.00 85.56 82 THR A N 1
ATOM 646 C CA . THR A 1 82 ? 0.527 0.070 -18.121 1.00 85.56 82 THR A CA 1
ATOM 647 C C . THR A 1 82 ? -0.121 1.194 -18.928 1.00 85.56 82 THR A C 1
ATOM 649 O O . THR A 1 82 ? -0.651 0.940 -20.006 1.00 85.56 82 THR A O 1
ATOM 652 N N . GLY A 1 83 ? -0.119 2.423 -18.403 1.00 87.06 83 GLY A N 1
ATOM 653 C CA . GLY A 1 83 ? -0.647 3.579 -19.117 1.00 87.06 83 GLY A CA 1
ATOM 654 C C . GLY A 1 83 ? 0.321 4.097 -20.178 1.00 87.06 83 GLY A C 1
ATOM 655 O O . GLY A 1 83 ? 1.514 3.796 -20.159 1.00 87.06 83 GLY A O 1
ATOM 656 N N . ASP A 1 84 ? -0.212 4.897 -21.095 1.00 88.12 84 ASP A N 1
ATOM 657 C CA . ASP A 1 84 ? 0.548 5.430 -22.229 1.00 88.12 84 ASP A CA 1
ATOM 658 C C . ASP A 1 84 ? 1.339 6.703 -21.879 1.00 88.12 84 ASP A C 1
ATOM 660 O O . ASP A 1 84 ? 2.231 7.108 -22.624 1.00 88.12 84 ASP A O 1
ATOM 664 N N . GLU A 1 85 ? 1.021 7.354 -20.755 1.00 91.31 85 GLU A N 1
ATOM 665 C CA . GLU A 1 85 ? 1.699 8.579 -20.338 1.00 91.31 85 GLU A CA 1
ATOM 666 C C . GLU A 1 85 ? 3.041 8.274 -19.672 1.00 91.31 85 GLU A C 1
ATOM 668 O O . GLU A 1 85 ? 3.144 7.507 -18.715 1.00 91.31 85 GLU A O 1
ATOM 673 N N . GLU A 1 86 ? 4.098 8.920 -20.155 1.00 86.06 86 GLU A N 1
ATOM 674 C CA . GLU A 1 86 ? 5.420 8.763 -19.568 1.00 86.06 86 GLU A CA 1
ATOM 675 C C . GLU A 1 86 ? 5.469 9.383 -18.166 1.00 86.06 86 GLU A C 1
ATOM 677 O O . GLU A 1 86 ? 5.211 10.572 -17.978 1.00 86.06 86 GLU A O 1
ATOM 682 N N . ILE A 1 87 ? 5.874 8.585 -17.177 1.00 90.12 87 ILE A N 1
ATOM 683 C CA . ILE A 1 87 ? 6.139 9.066 -15.822 1.00 90.12 87 ILE A CA 1
ATOM 684 C C . ILE A 1 87 ? 7.625 9.455 -15.739 1.00 90.12 87 ILE A C 1
ATOM 686 O O . ILE A 1 87 ? 8.479 8.561 -15.752 1.00 90.12 87 ILE A O 1
ATOM 690 N N . PRO A 1 88 ? 7.979 10.750 -15.577 1.00 90.75 88 PRO A N 1
ATOM 691 C CA . PRO A 1 88 ? 9.375 11.203 -15.625 1.00 90.75 88 PRO A CA 1
ATOM 692 C C . PRO A 1 88 ? 10.297 10.494 -14.626 1.00 90.75 88 PRO A C 1
ATOM 694 O O . PRO A 1 88 ? 11.459 10.210 -14.925 1.00 90.75 88 PRO A O 1
ATOM 697 N N . PHE A 1 89 ? 9.770 10.166 -13.442 1.00 88.75 89 PHE A N 1
ATOM 698 C CA . PHE A 1 89 ? 10.488 9.380 -12.442 1.00 88.75 89 PHE A CA 1
ATOM 699 C C . PHE A 1 89 ? 10.905 8.014 -13.007 1.00 88.75 89 PHE A C 1
ATOM 701 O O . PHE A 1 89 ? 12.093 7.695 -13.003 1.00 88.75 89 PHE A O 1
ATOM 708 N N . CYS A 1 90 ? 9.963 7.259 -13.577 1.00 87.81 90 CYS A N 1
ATOM 709 C CA . CYS A 1 90 ? 10.207 5.924 -14.116 1.00 87.81 90 CYS A CA 1
ATOM 710 C C . CYS A 1 90 ? 11.277 5.929 -15.212 1.00 87.81 90 CYS A C 1
ATOM 712 O O . CYS A 1 90 ? 12.218 5.134 -15.164 1.00 87.81 90 CYS A O 1
ATOM 714 N N . SER A 1 91 ? 11.213 6.885 -16.137 1.00 84.94 91 SER A N 1
ATOM 715 C CA . SER A 1 91 ? 12.206 7.023 -17.208 1.00 84.94 91 SER A CA 1
ATOM 716 C C . SER A 1 91 ? 13.602 7.351 -16.686 1.00 84.94 91 SER A C 1
ATOM 718 O O . SER A 1 91 ? 14.597 6.761 -17.122 1.00 84.94 91 SER A O 1
ATOM 720 N N . SER A 1 92 ? 13.689 8.258 -15.707 1.00 82.75 92 SER A N 1
ATOM 721 C CA . SER A 1 92 ? 14.967 8.632 -15.094 1.00 82.75 92 SER A CA 1
ATOM 722 C C . SER A 1 92 ? 15.611 7.471 -14.326 1.00 82.75 92 SER A C 1
ATOM 724 O O . SER A 1 92 ? 16.834 7.306 -14.347 1.00 82.75 92 SER A O 1
ATOM 726 N N . GLU A 1 93 ? 14.800 6.616 -13.702 1.00 74.94 93 GLU A N 1
ATOM 727 C CA . GLU A 1 93 ? 15.284 5.455 -12.962 1.00 74.94 93 GLU A CA 1
ATOM 728 C C . GLU A 1 93 ? 15.731 4.327 -13.897 1.00 74.94 93 GLU A C 1
ATOM 730 O O . GLU A 1 93 ? 16.795 3.744 -13.678 1.00 74.94 93 GLU A O 1
ATOM 735 N N . VAL A 1 94 ? 15.016 4.072 -14.999 1.00 70.62 94 VAL A N 1
ATOM 736 C CA . VAL A 1 94 ? 15.468 3.130 -16.043 1.00 70.62 94 VAL A CA 1
ATOM 737 C C . VAL A 1 94 ? 16.843 3.536 -16.587 1.00 70.62 94 VAL A C 1
ATOM 739 O O . VAL A 1 94 ? 17.720 2.683 -16.769 1.00 70.62 94 VAL A O 1
ATOM 742 N N . ALA A 1 95 ? 17.077 4.835 -16.792 1.00 68.12 95 ALA A N 1
ATOM 743 C CA . ALA A 1 95 ? 18.377 5.346 -17.223 1.00 68.12 95 ALA A CA 1
ATOM 744 C C . ALA A 1 95 ? 19.491 5.077 -16.189 1.00 68.12 95 ALA A C 1
ATOM 746 O O . ALA A 1 95 ? 20.589 4.657 -16.565 1.00 68.12 95 ALA A O 1
ATOM 747 N N . LYS A 1 96 ? 19.206 5.231 -14.887 1.00 68.56 96 LYS A N 1
ATOM 748 C CA . LYS A 1 96 ? 20.146 4.920 -13.789 1.00 68.56 96 LYS A CA 1
ATOM 749 C C . LYS A 1 96 ? 20.415 3.418 -13.636 1.00 68.56 96 LYS A C 1
ATOM 751 O O . LYS A 1 96 ? 21.552 3.017 -13.381 1.00 68.56 96 LYS A O 1
ATOM 756 N N . ARG A 1 97 ? 19.403 2.562 -13.825 1.00 64.75 97 ARG A N 1
ATOM 757 C CA . ARG A 1 97 ? 19.568 1.094 -13.783 1.00 64.75 97 ARG A CA 1
ATOM 758 C C . ARG A 1 97 ? 20.500 0.587 -14.884 1.00 64.75 97 ARG A C 1
ATOM 760 O O . ARG A 1 97 ? 21.311 -0.309 -14.652 1.00 64.75 97 ARG A O 1
ATOM 767 N N . ARG A 1 98 ? 20.430 1.183 -16.080 1.00 61.78 98 ARG A N 1
ATOM 768 C CA . ARG A 1 98 ? 21.287 0.811 -17.221 1.00 61.78 98 ARG A CA 1
ATOM 769 C C . ARG A 1 98 ? 22.766 1.125 -16.981 1.00 61.78 98 ARG A C 1
ATOM 771 O O . ARG A 1 98 ? 23.618 0.367 -17.451 1.00 61.78 98 ARG A O 1
ATOM 778 N N . SER A 1 99 ? 23.067 2.186 -16.233 1.00 64.69 99 SER A N 1
ATOM 779 C CA . SER A 1 99 ? 24.434 2.637 -15.949 1.00 64.69 99 SER A CA 1
ATOM 780 C C . SER A 1 99 ? 25.055 2.028 -14.685 1.00 64.69 99 SER A C 1
ATOM 782 O O . SER A 1 99 ? 26.278 2.041 -14.561 1.00 64.69 99 SER A O 1
ATOM 784 N N . ASN A 1 100 ? 24.263 1.443 -13.775 1.00 65.62 100 ASN A N 1
ATOM 785 C CA . ASN A 1 100 ? 24.752 0.968 -12.477 1.00 65.62 100 ASN A CA 1
ATOM 786 C C . ASN A 1 100 ? 24.597 -0.558 -12.282 1.00 65.62 100 ASN A C 1
ATOM 788 O O . ASN A 1 100 ? 23.494 -1.103 -12.233 1.00 65.62 100 ASN A O 1
ATOM 792 N N . GLY A 1 101 ? 25.722 -1.267 -12.133 1.00 60.66 101 GLY A N 1
ATOM 793 C CA . GLY A 1 101 ? 25.771 -2.736 -12.065 1.00 60.66 101 GLY A CA 1
ATOM 794 C C . GLY A 1 101 ? 25.044 -3.367 -10.867 1.00 60.66 101 GLY A C 1
ATOM 795 O O . GLY A 1 101 ? 24.578 -4.500 -10.975 1.00 60.66 101 GLY A O 1
ATOM 796 N N . A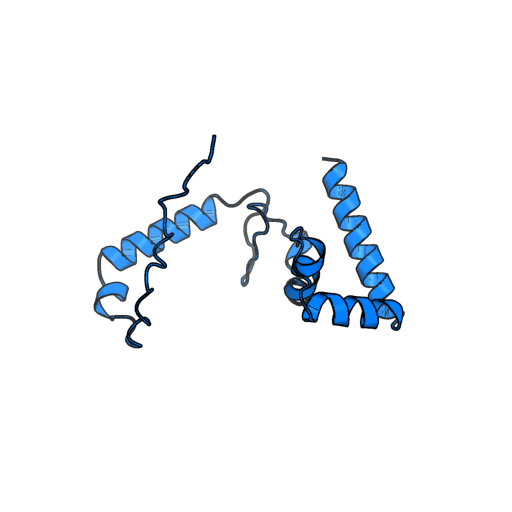LA A 1 102 ? 24.886 -2.644 -9.753 1.00 60.22 102 ALA A N 1
ATOM 797 C CA . ALA A 1 102 ? 24.157 -3.131 -8.578 1.00 60.22 102 ALA A CA 1
ATOM 798 C C . ALA A 1 102 ? 22.635 -3.211 -8.815 1.00 60.22 102 ALA A C 1
ATOM 800 O O . ALA A 1 102 ? 21.985 -4.152 -8.356 1.00 60.22 102 ALA A O 1
ATOM 801 N N . LEU A 1 103 ? 22.078 -2.282 -9.601 1.00 58.03 103 LEU A N 1
ATOM 802 C CA . LEU A 1 103 ? 20.648 -2.234 -9.926 1.00 58.03 103 LEU A CA 1
ATOM 803 C C . LEU A 1 103 ? 20.230 -3.352 -10.898 1.00 58.03 103 LEU A C 1
ATOM 805 O O . LEU A 1 103 ? 19.143 -3.907 -10.755 1.00 58.03 103 LEU A O 1
ATOM 809 N N . LYS A 1 104 ? 21.131 -3.804 -11.783 1.00 64.56 104 LYS A N 1
ATOM 810 C CA . LYS A 1 104 ? 20.907 -4.995 -12.633 1.00 64.56 104 LYS A CA 1
ATOM 811 C C . LYS A 1 104 ? 20.651 -6.269 -11.817 1.00 64.56 104 LYS A C 1
ATOM 813 O O . LYS A 1 104 ? 19.941 -7.173 -12.258 1.00 64.56 104 LYS A O 1
ATOM 818 N N . LYS A 1 105 ? 21.227 -6.364 -10.612 1.00 64.62 105 LYS A N 1
ATOM 819 C CA . LYS A 1 105 ? 21.014 -7.501 -9.703 1.00 64.62 105 LYS A CA 1
ATOM 820 C C . LYS A 1 105 ? 19.619 -7.466 -9.069 1.00 64.62 105 LYS A C 1
ATOM 822 O O . LYS A 1 105 ? 19.037 -8.527 -8.854 1.00 64.62 105 LYS A O 1
ATOM 827 N N . ILE A 1 106 ? 19.076 -6.271 -8.830 1.00 64.25 106 ILE A N 1
ATOM 828 C CA . ILE A 1 106 ? 17.692 -6.069 -8.377 1.00 64.25 106 ILE A CA 1
ATOM 829 C C . ILE A 1 106 ? 16.717 -6.431 -9.503 1.00 64.25 106 ILE A C 1
ATOM 831 O O . ILE A 1 106 ? 15.814 -7.225 -9.258 1.00 64.25 106 ILE A O 1
ATOM 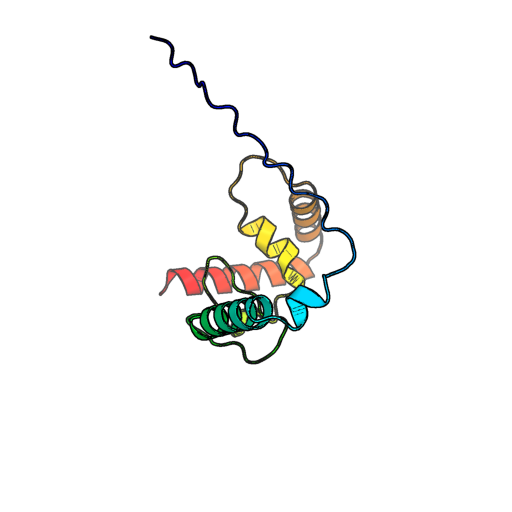835 N N . ASP A 1 107 ? 16.969 -6.011 -10.749 1.00 65.31 107 ASP A N 1
ATOM 836 C CA . ASP A 1 107 ? 16.172 -6.448 -11.912 1.00 65.31 107 ASP A CA 1
ATOM 837 C C . ASP A 1 107 ? 16.164 -7.984 -12.054 1.00 65.31 107 ASP A C 1
ATOM 839 O O . ASP A 1 107 ? 15.134 -8.597 -12.325 1.00 65.31 107 ASP A O 1
ATOM 843 N N . SER A 1 108 ? 17.295 -8.654 -11.805 1.00 67.31 108 SER A N 1
ATOM 844 C CA . SER A 1 108 ? 17.363 -10.125 -11.766 1.00 67.31 108 SER A CA 1
ATOM 845 C C . SER A 1 108 ? 16.512 -10.748 -10.646 1.00 67.31 108 SER A C 1
ATOM 847 O O . SER A 1 108 ? 15.963 -11.841 -10.818 1.00 67.31 108 SER A O 1
ATOM 849 N N . LEU A 1 109 ? 16.421 -10.105 -9.480 1.00 65.19 109 LEU A N 1
ATOM 850 C CA . LEU A 1 109 ? 15.595 -10.574 -8.361 1.00 65.19 109 LEU A CA 1
ATOM 851 C C . LEU A 1 109 ? 14.101 -10.351 -8.636 1.00 65.19 109 LEU A C 1
ATOM 853 O O . LEU A 1 109 ? 13.313 -11.273 -8.421 1.00 65.19 109 LEU A O 1
ATOM 857 N N . ILE A 1 110 ? 13.735 -9.191 -9.188 1.00 65.06 110 ILE A N 1
ATOM 858 C CA . ILE A 1 110 ? 12.367 -8.862 -9.620 1.00 65.06 110 ILE A CA 1
ATOM 859 C C . ILE A 1 110 ? 11.908 -9.823 -10.726 1.00 65.06 110 ILE A C 1
ATOM 861 O O . ILE A 1 110 ? 10.835 -10.413 -10.631 1.00 65.06 110 ILE A O 1
ATOM 865 N N . ASN A 1 111 ? 12.748 -10.092 -11.728 1.00 64.62 111 ASN A N 1
ATOM 866 C CA . ASN A 1 111 ? 12.403 -11.030 -12.800 1.00 64.62 111 ASN A CA 1
ATOM 867 C C . ASN A 1 111 ? 12.217 -12.469 -12.295 1.00 64.62 111 ASN A C 1
ATOM 869 O O . ASN A 1 111 ? 11.294 -13.160 -12.724 1.00 64.62 111 ASN A O 1
ATOM 873 N N . ARG A 1 112 ? 13.042 -12.924 -11.342 1.00 65.12 112 ARG A N 1
ATOM 874 C CA . ARG A 1 112 ? 12.856 -14.239 -10.697 1.00 65.12 112 ARG A CA 1
ATOM 875 C C . ARG A 1 112 ? 11.570 -14.313 -9.879 1.00 65.12 112 ARG A C 1
ATOM 877 O O . ARG A 1 112 ? 10.924 -15.357 -9.856 1.00 65.12 112 ARG A O 1
ATOM 884 N N . CYS A 1 113 ? 11.208 -13.214 -9.230 1.00 55.88 113 CYS A N 1
ATOM 885 C CA . CYS A 1 113 ? 9.944 -13.065 -8.526 1.00 55.88 113 CYS A CA 1
ATOM 886 C C . CYS A 1 113 ? 8.743 -13.197 -9.476 1.00 55.88 113 CYS A C 1
ATOM 888 O O . CYS A 1 113 ? 7.884 -14.044 -9.251 1.00 55.88 113 CYS A O 1
ATOM 890 N N . ASN A 1 114 ? 8.733 -12.434 -10.570 1.00 57.09 114 ASN A N 1
ATOM 891 C CA . ASN A 1 114 ? 7.636 -12.432 -11.543 1.00 57.09 114 ASN A CA 1
ATOM 892 C C . ASN A 1 114 ? 7.507 -13.772 -12.294 1.00 57.09 114 ASN A C 1
ATOM 894 O O . ASN A 1 114 ? 6.408 -14.186 -12.650 1.00 57.09 114 ASN A O 1
ATOM 898 N N . ALA A 1 115 ? 8.616 -14.483 -12.530 1.00 57.22 115 ALA A N 1
ATOM 899 C CA . ALA A 1 115 ? 8.593 -15.806 -13.161 1.00 57.22 115 ALA A CA 1
ATOM 900 C C . ALA A 1 115 ? 7.923 -16.875 -12.278 1.00 57.22 115 ALA A C 1
ATOM 902 O O . ALA A 1 115 ? 7.265 -17.782 -12.789 1.00 57.22 115 ALA A O 1
ATOM 903 N N . ARG A 1 116 ? 8.060 -16.757 -10.952 1.00 54.59 116 ARG A N 1
ATOM 904 C CA . ARG A 1 116 ? 7.433 -17.680 -10.000 1.00 54.59 116 ARG A CA 1
ATOM 905 C C . ARG A 1 116 ? 5.915 -17.482 -9.928 1.00 54.59 116 ARG A C 1
ATOM 907 O O . ARG A 1 116 ? 5.198 -18.463 -9.802 1.00 54.59 116 ARG A O 1
ATOM 914 N N . GLU A 1 117 ? 5.438 -16.250 -10.086 1.00 50.81 117 GLU A N 1
ATOM 915 C CA . GLU A 1 117 ? 4.006 -15.903 -10.090 1.00 50.81 117 GLU A CA 1
ATOM 916 C C . GLU A 1 117 ? 3.258 -16.377 -11.347 1.00 50.81 117 GLU A C 1
ATOM 918 O O . GLU A 1 117 ? 2.058 -16.578 -11.285 1.00 50.81 117 GLU A O 1
ATOM 923 N N . ARG A 1 118 ? 3.945 -16.618 -12.474 1.00 53.66 118 ARG A N 1
ATOM 924 C CA . ARG A 1 118 ? 3.331 -17.221 -13.682 1.00 53.66 118 ARG A CA 1
ATOM 925 C C . ARG A 1 118 ? 3.237 -18.749 -13.636 1.00 53.66 118 ARG A C 1
ATOM 927 O O . ARG A 1 118 ? 2.739 -19.352 -14.581 1.00 53.66 118 ARG A O 1
ATOM 934 N N . SER A 1 119 ? 3.811 -19.365 -12.604 1.00 46.38 119 SER A N 1
ATOM 935 C CA . SER A 1 119 ? 3.888 -20.823 -12.440 1.00 46.38 119 SER A CA 1
ATOM 936 C C . SER A 1 119 ? 2.869 -21.362 -11.424 1.00 46.38 119 SER A C 1
ATOM 938 O O . SER A 1 119 ? 2.876 -22.561 -11.149 1.00 46.38 119 SER A O 1
ATOM 940 N N . VAL A 1 120 ? 2.045 -20.477 -10.854 1.00 45.81 120 VAL A N 1
ATOM 941 C CA . VAL A 1 120 ? 0.913 -20.751 -9.953 1.00 45.81 120 VAL A CA 1
ATOM 942 C C . VAL A 1 120 ? -0.352 -20.297 -10.667 1.00 45.81 120 VAL A C 1
ATOM 944 O O . VAL A 1 120 ? -1.364 -21.019 -10.560 1.00 45.81 120 VAL A O 1
#

Radius of gyration: 20.8 Å; Cα contacts (8 Å, |Δi|>4): 39; chains: 1; bounding box: 50×42×57 Å